Protein AF-A0A4V1V7N9-F1 (afdb_monomer)

Secondary structure (DSSP, 8-state):
---------------S-TTS--S--TTS-HHHHHHHHHHTS--SSHHHHHHHHHHHT--GGGG-SHHHHHHHHHHHHHHHT------

Radius of gyration: 20.1 Å; Cα contacts (8 Å, |Δi|>4): 63; chains: 1; bounding box: 38×32×63 Å

Sequence (87 aa):
MLLHMKADTRNSKLSHASLLWSGMDPNKSALERAFELARTGRYPTVELIRRAISAEGYFQSQIEGRELTRQLKALITASANAPVDDT

pLDDT: mean 72.26, std 16.09, range [42.06, 89.31]

Foldseek 3Di:
DDDDDDDDDDDPDDDDPPPPLPFDDPPDALLNQLLVVLLQLPDQASVVSLVNSVVSVHDCVVCDDPVSRVVSNVSNVCNVPVPPPDD

Mean predicted aligned error: 13.56 Å

Structure (mmCIF, N/CA/C/O backbone):
data_AF-A0A4V1V7N9-F1
#
_entry.id   AF-A0A4V1V7N9-F1
#
loop_
_atom_site.group_PDB
_atom_site.id
_atom_site.type_symbol
_atom_site.label_atom_id
_atom_site.label_alt_id
_atom_site.label_comp_id
_atom_site.label_asym_id
_atom_site.label_entity_id
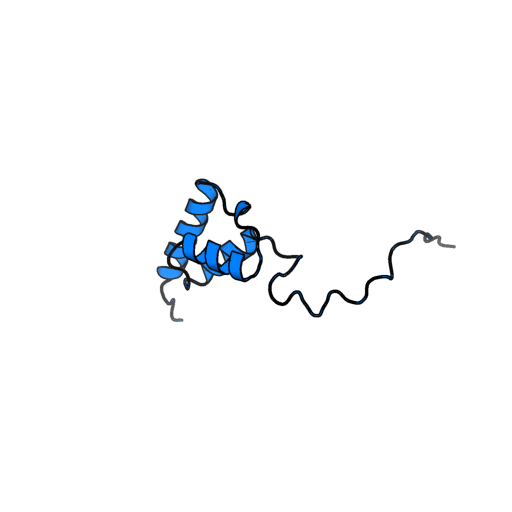_atom_site.label_seq_id
_atom_site.pdbx_PDB_ins_code
_atom_site.C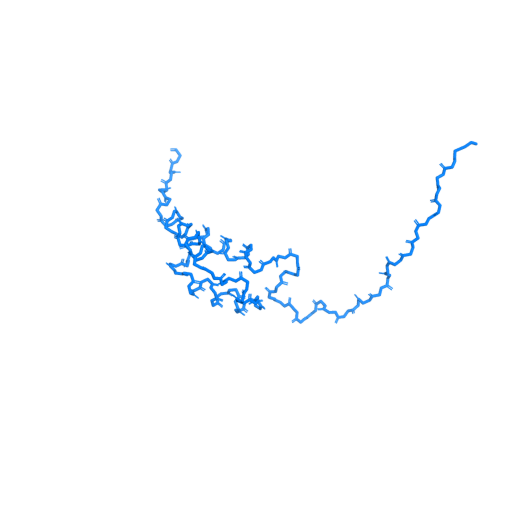artn_x
_atom_site.Cartn_y
_atom_site.Cartn_z
_atom_site.occupancy
_atom_site.B_iso_or_equiv
_atom_site.auth_seq_id
_atom_site.auth_comp_id
_atom_site.auth_asym_id
_atom_site.auth_atom_id
_atom_site.pdbx_PDB_model_num
ATOM 1 N N . MET A 1 1 ? 21.796 -2.329 51.128 1.00 42.97 1 MET A N 1
ATOM 2 C CA . MET A 1 1 ? 22.159 -1.507 49.955 1.00 42.97 1 MET A CA 1
ATOM 3 C C . MET A 1 1 ? 21.288 -1.909 48.781 1.00 42.97 1 MET A C 1
ATOM 5 O O . MET A 1 1 ? 20.908 -3.067 48.701 1.00 42.97 1 MET A O 1
ATOM 9 N N . LEU A 1 2 ? 21.082 -0.941 47.891 1.00 46.50 2 LEU A N 1
ATOM 10 C CA . LEU A 1 2 ? 20.509 -1.023 46.548 1.00 46.50 2 LEU A CA 1
ATOM 11 C C . LEU A 1 2 ? 18.984 -0.856 46.429 1.00 46.50 2 LEU A C 1
ATOM 13 O O . LEU A 1 2 ? 18.192 -1.789 46.500 1.00 46.50 2 LEU A O 1
ATOM 17 N N . LEU A 1 3 ? 18.630 0.414 46.215 1.00 53.34 3 LEU A N 1
ATOM 18 C CA . LEU A 1 3 ? 17.420 0.894 45.562 1.00 53.34 3 LEU A CA 1
ATOM 19 C C . LEU A 1 3 ? 17.141 0.123 44.261 1.00 53.34 3 LEU A C 1
ATOM 21 O O . LEU A 1 3 ? 18.013 0.062 43.396 1.00 53.34 3 LEU A O 1
ATOM 25 N N . HIS A 1 4 ? 15.887 -0.272 44.044 1.00 55.00 4 HIS A N 1
ATOM 26 C CA . HIS A 1 4 ? 15.252 -0.031 42.747 1.00 55.00 4 HIS A CA 1
ATOM 27 C C . HIS A 1 4 ? 13.726 0.084 42.893 1.00 55.00 4 HIS A C 1
ATOM 29 O O . HIS A 1 4 ? 13.004 -0.900 42.999 1.00 55.00 4 HIS A O 1
ATOM 35 N N . MET A 1 5 ? 13.287 1.342 42.983 1.00 47.12 5 MET A N 1
ATOM 36 C CA . MET A 1 5 ? 12.152 1.937 42.271 1.00 47.12 5 MET A CA 1
ATOM 37 C C . MET A 1 5 ? 10.819 1.167 42.239 1.00 47.12 5 MET A C 1
ATOM 39 O O . MET A 1 5 ? 10.605 0.247 41.456 1.00 47.12 5 MET A O 1
ATOM 43 N N . LYS A 1 6 ? 9.863 1.660 43.034 1.00 57.47 6 LYS A N 1
ATOM 44 C CA . LYS A 1 6 ? 8.433 1.544 42.734 1.00 57.47 6 LYS A CA 1
ATOM 45 C C . LYS A 1 6 ? 8.059 2.610 41.710 1.00 57.47 6 LYS A C 1
ATOM 47 O O . LYS A 1 6 ? 8.442 3.757 41.920 1.00 57.47 6 LYS A O 1
ATOM 52 N N . ALA A 1 7 ? 7.324 2.213 40.674 1.00 49.59 7 ALA A N 1
ATOM 53 C CA . ALA A 1 7 ? 6.309 2.985 39.942 1.00 49.59 7 ALA A CA 1
ATOM 54 C C . ALA A 1 7 ? 6.034 2.282 38.600 1.00 49.59 7 ALA A C 1
ATOM 56 O O . ALA A 1 7 ? 6.966 1.802 37.971 1.00 49.59 7 ALA A O 1
ATOM 57 N N . ASP A 1 8 ? 4.839 2.188 38.035 1.00 44.44 8 ASP A N 1
ATOM 58 C CA . ASP A 1 8 ? 3.480 2.484 38.466 1.00 44.44 8 ASP A CA 1
ATOM 59 C C . ASP A 1 8 ? 2.575 1.984 37.324 1.00 44.44 8 ASP A C 1
ATOM 61 O O . ASP A 1 8 ? 2.865 2.222 36.158 1.00 44.44 8 ASP A O 1
ATOM 65 N N . THR A 1 9 ? 1.480 1.322 37.690 1.00 52.78 9 THR A N 1
ATOM 66 C CA . THR A 1 9 ? 0.127 1.550 37.160 1.00 52.78 9 THR A CA 1
ATOM 67 C C . THR A 1 9 ? -0.144 1.451 35.638 1.00 52.78 9 THR A C 1
ATOM 69 O O . THR A 1 9 ? 0.345 2.238 34.834 1.00 52.78 9 THR A O 1
ATOM 72 N N . ARG A 1 10 ? -1.177 0.626 35.342 1.00 48.94 10 ARG A N 1
ATOM 73 C CA . ARG A 1 10 ? -2.094 0.553 34.164 1.00 48.94 10 ARG A CA 1
ATOM 74 C C . ARG A 1 10 ? -1.759 -0.620 33.226 1.00 48.94 10 ARG A C 1
ATOM 76 O O . ARG A 1 10 ? -0.681 -0.666 32.672 1.00 48.94 10 ARG A O 1
ATOM 83 N N . ASN A 1 11 ? -2.620 -1.597 32.943 1.00 49.75 11 ASN A N 1
ATOM 84 C CA . ASN A 1 11 ? -4.059 -1.722 33.146 1.00 49.75 11 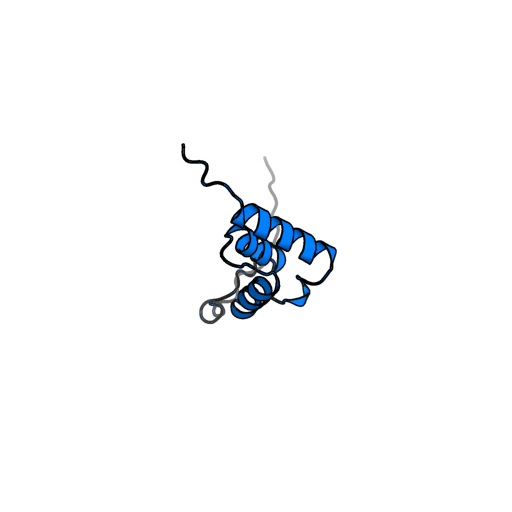ASN A CA 1
ATOM 85 C C . ASN A 1 11 ? -4.469 -3.188 32.885 1.00 49.75 11 ASN A C 1
ATOM 87 O O . ASN A 1 11 ? -4.405 -3.655 31.751 1.00 49.75 11 ASN A O 1
ATOM 91 N N . SER A 1 12 ? -4.942 -3.891 33.914 1.00 56.84 12 SER A N 1
ATOM 92 C CA . SER A 1 12 ? -5.732 -5.116 33.755 1.00 56.84 12 SER A CA 1
ATOM 93 C C . SER A 1 12 ? -7.197 -4.739 33.534 1.00 56.84 12 SER A C 1
ATOM 95 O O . SER A 1 12 ? -7.920 -4.569 34.51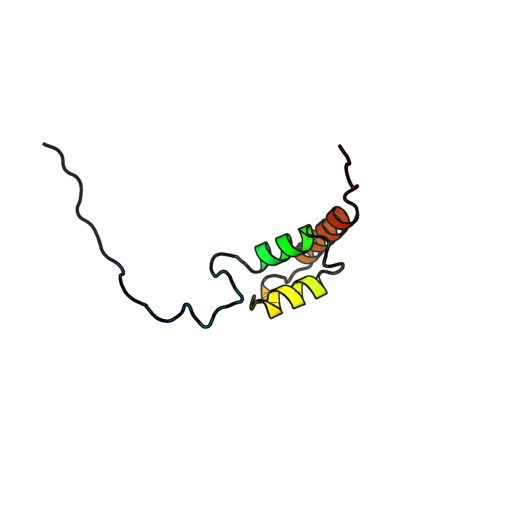4 1.00 56.84 12 SER A O 1
ATOM 97 N N . LYS A 1 13 ? -7.664 -4.602 32.286 1.00 47.72 13 LYS A N 1
ATOM 98 C CA . LYS A 1 13 ? -9.104 -4.684 31.961 1.00 47.72 13 LYS A CA 1
ATOM 99 C C . LYS A 1 13 ? -9.355 -4.717 30.448 1.00 47.72 13 LYS A C 1
ATOM 101 O O . LYS A 1 13 ? -8.772 -3.899 29.746 1.00 47.72 13 LYS A O 1
ATOM 106 N N . LEU A 1 14 ? -10.329 -5.549 30.046 1.00 50.38 14 LEU A N 1
ATOM 107 C CA . LEU A 1 14 ? -10.941 -5.760 28.714 1.00 50.38 14 LEU A CA 1
ATOM 108 C C . LEU A 1 14 ? -10.275 -6.924 27.949 1.00 50.38 14 LEU A C 1
ATOM 110 O O . LEU A 1 14 ? -9.332 -6.725 27.202 1.00 50.38 14 LEU A O 1
ATOM 114 N N . SER A 1 15 ? -10.610 -8.202 28.154 1.00 56.69 15 SER A N 1
ATOM 115 C CA . SER A 1 15 ? -11.941 -8.833 28.192 1.00 56.69 15 SER A CA 1
ATOM 116 C C . SER A 1 15 ? -12.822 -8.402 27.012 1.00 56.69 15 SER A C 1
ATOM 118 O O . SER A 1 15 ? -13.264 -7.261 26.958 1.00 56.69 15 SER A O 1
ATOM 120 N N . HIS A 1 16 ? -13.160 -9.364 26.145 1.00 42.06 16 HIS A N 1
ATOM 121 C CA . HIS A 1 16 ? -14.353 -9.346 25.282 1.00 42.06 16 HIS A CA 1
ATOM 122 C C . HIS A 1 16 ? -14.334 -8.573 23.943 1.00 42.06 16 HIS A C 1
ATOM 124 O O . HIS A 1 16 ? -15.399 -8.304 23.402 1.00 42.06 16 HIS A O 1
ATOM 130 N N . ALA A 1 17 ? -13.174 -8.281 23.346 1.00 51.75 17 ALA A N 1
ATOM 131 C CA . ALA A 1 17 ? -13.110 -7.765 21.961 1.00 51.75 17 ALA A CA 1
ATOM 132 C C . ALA A 1 17 ? -12.527 -8.768 20.940 1.00 51.75 17 ALA A C 1
ATOM 134 O O . ALA A 1 17 ? -12.520 -8.516 19.740 1.00 51.75 17 ALA A O 1
ATOM 135 N N . SER A 1 18 ? -12.061 -9.930 21.400 1.00 47.38 18 SER A N 1
ATOM 136 C CA . SER A 1 18 ? -11.246 -10.865 20.607 1.00 47.38 18 SER A CA 1
ATOM 137 C C . SER A 1 18 ? -12.034 -11.876 19.760 1.00 47.38 18 SER A C 1
ATOM 139 O O . SER A 1 18 ? -11.435 -12.816 19.253 1.00 47.38 18 SER A O 1
ATOM 141 N N . LEU A 1 19 ? -13.355 -11.723 19.610 1.00 50.12 19 LEU A N 1
ATOM 142 C CA . LEU A 1 19 ? -14.201 -12.678 18.866 1.00 50.12 19 LEU A CA 1
ATOM 143 C C . LEU A 1 19 ? -14.981 -12.063 17.691 1.00 50.12 19 LEU A C 1
ATOM 145 O O . LEU A 1 19 ? -15.778 -12.757 17.072 1.00 50.12 19 LEU A O 1
ATOM 149 N N . LEU A 1 20 ? -14.758 -10.786 17.358 1.00 49.75 20 LEU A N 1
ATOM 150 C CA . LEU A 1 20 ? -15.469 -10.106 16.258 1.00 49.75 20 LEU A CA 1
ATOM 151 C C . LEU A 1 20 ? -14.558 -9.345 15.283 1.00 49.75 20 LEU A C 1
ATOM 153 O O . LEU A 1 20 ? -15.047 -8.703 14.361 1.00 49.75 20 LEU A O 1
ATOM 157 N N . TRP A 1 21 ? -13.239 -9.423 15.447 1.00 53.16 21 TRP A N 1
ATOM 158 C CA . TRP A 1 21 ? -12.285 -8.695 14.612 1.00 53.16 21 TRP A CA 1
ATOM 159 C C . TRP A 1 21 ? -11.414 -9.674 13.817 1.00 53.16 21 TRP A C 1
ATOM 161 O O . TRP A 1 21 ? -10.206 -9.767 13.997 1.00 53.16 21 TRP A O 1
ATOM 171 N N . SER A 1 22 ? -12.046 -10.472 12.956 1.00 56.44 22 SER A N 1
ATOM 172 C CA . SER A 1 22 ? -11.372 -11.482 12.123 1.00 56.44 22 SER A CA 1
ATOM 173 C C . SER A 1 22 ? -10.711 -10.918 10.854 1.00 56.44 22 SER A C 1
ATOM 175 O O . SER A 1 22 ? -10.541 -11.661 9.894 1.00 56.44 22 SER A O 1
ATOM 177 N N . GLY A 1 23 ? -10.344 -9.633 10.807 1.00 57.97 23 GLY A N 1
ATOM 178 C CA . GLY A 1 23 ? -9.839 -9.015 9.568 1.00 57.97 23 GLY A CA 1
ATOM 179 C C . GLY A 1 23 ? -8.568 -8.181 9.692 1.00 57.97 23 GLY A C 1
ATOM 180 O O . GLY A 1 23 ? -7.722 -8.231 8.806 1.00 57.97 23 GLY A O 1
ATOM 181 N N . MET A 1 24 ? -8.396 -7.436 10.782 1.00 61.19 24 MET A N 1
ATOM 182 C CA . MET A 1 24 ? -7.347 -6.419 10.859 1.00 61.19 24 MET A CA 1
ATOM 183 C C . MET A 1 24 ? -6.373 -6.714 11.996 1.00 61.19 24 MET A C 1
ATOM 185 O O . MET A 1 24 ? -6.748 -6.849 13.153 1.00 61.19 24 MET A O 1
ATOM 189 N N . ASP A 1 25 ? -5.082 -6.714 11.722 1.00 65.50 25 ASP A N 1
ATOM 190 C CA . ASP A 1 25 ? -4.114 -6.550 12.800 1.00 65.50 25 ASP A CA 1
ATOM 191 C C . ASP A 1 25 ? -4.107 -5.066 13.205 1.00 65.50 25 ASP A C 1
ATOM 193 O O . ASP A 1 25 ? -3.714 -4.239 12.380 1.00 65.50 25 ASP A O 1
ATOM 197 N N . PRO A 1 26 ? -4.493 -4.681 14.443 1.00 63.84 26 PRO A N 1
ATOM 198 C CA . PRO A 1 26 ? -4.428 -3.281 14.884 1.00 63.84 26 PRO A CA 1
ATOM 199 C C . PRO A 1 26 ? -2.985 -2.759 14.966 1.00 63.84 26 PRO A C 1
ATOM 201 O O . PRO A 1 26 ? -2.765 -1.559 15.086 1.00 63.84 26 PRO A O 1
ATOM 204 N N . ASN A 1 27 ? -2.006 -3.666 14.897 1.00 66.75 27 ASN A N 1
ATOM 205 C CA . ASN A 1 27 ? -0.582 -3.357 14.850 1.00 66.75 27 ASN A CA 1
ATOM 206 C C . ASN A 1 27 ? -0.051 -3.147 13.424 1.00 66.75 27 ASN A C 1
ATOM 208 O O . ASN A 1 27 ? 1.092 -2.730 13.280 1.00 66.75 27 ASN A O 1
ATOM 212 N N . LYS A 1 28 ? -0.835 -3.452 12.381 1.00 72.38 28 LYS A N 1
ATOM 213 C CA . LYS A 1 28 ? -0.441 -3.223 10.988 1.00 72.38 28 LYS A CA 1
ATOM 214 C C . LYS A 1 28 ? -1.159 -2.002 10.448 1.00 72.38 28 LYS A C 1
ATOM 216 O O . LYS A 1 28 ? -2.369 -1.863 10.598 1.00 72.38 28 LYS A O 1
ATOM 221 N N . SER A 1 29 ? -0.429 -1.133 9.765 1.00 83.44 29 SER A N 1
ATOM 222 C CA . SER A 1 29 ? -1.043 -0.035 9.024 1.00 83.44 29 SER A CA 1
ATOM 223 C C . SER A 1 29 ? -1.608 -0.525 7.689 1.00 83.44 29 SER A C 1
ATOM 225 O O . SER A 1 29 ? -1.082 -1.453 7.073 1.00 83.44 29 SER A O 1
ATOM 227 N N . ALA A 1 30 ? -2.640 0.156 7.182 1.00 83.62 30 ALA A N 1
ATOM 228 C CA . ALA A 1 30 ? -3.185 -0.095 5.842 1.00 83.62 30 ALA A CA 1
ATOM 229 C C . ALA A 1 30 ? -2.089 -0.058 4.762 1.00 83.62 30 ALA A C 1
ATOM 231 O O . ALA A 1 30 ? -2.109 -0.847 3.820 1.00 83.62 30 ALA A O 1
ATOM 232 N N . LEU A 1 31 ? -1.113 0.837 4.948 1.00 84.31 31 LEU A N 1
ATOM 233 C CA . LEU A 1 31 ? 0.073 0.980 4.114 1.00 84.31 31 LEU A CA 1
ATOM 234 C C . LEU A 1 31 ? 0.896 -0.305 4.081 1.00 84.31 31 LEU A C 1
ATOM 236 O O . LEU A 1 31 ? 1.070 -0.882 3.014 1.00 84.31 31 LEU A O 1
ATOM 240 N N . GLU A 1 32 ? 1.327 -0.797 5.240 1.00 85.00 32 GLU A N 1
ATOM 241 C CA . GLU A 1 32 ? 2.091 -2.042 5.344 1.00 85.00 32 GLU A CA 1
ATOM 242 C C . GLU A 1 32 ? 1.352 -3.203 4.681 1.00 85.00 32 GLU A C 1
ATOM 244 O O . GLU A 1 32 ? 1.943 -3.932 3.886 1.00 85.00 32 GLU A O 1
ATOM 249 N N . ARG A 1 33 ? 0.035 -3.305 4.905 1.00 87.50 33 ARG A N 1
ATOM 250 C CA . ARG A 1 33 ? -0.786 -4.328 4.258 1.00 87.50 33 ARG A CA 1
ATOM 251 C C . ARG A 1 33 ? -0.792 -4.186 2.737 1.00 87.50 33 ARG A C 1
ATOM 253 O O . ARG A 1 33 ? -0.596 -5.169 2.029 1.00 87.50 33 ARG A O 1
ATOM 260 N N . ALA A 1 34 ? -0.948 -2.973 2.214 1.00 87.88 34 ALA A N 1
ATOM 261 C CA . ALA A 1 34 ? -0.906 -2.724 0.777 1.00 87.88 34 ALA A CA 1
ATOM 262 C C . ALA A 1 34 ? 0.450 -3.099 0.154 1.00 87.88 34 ALA A C 1
ATOM 264 O O . ALA A 1 34 ? 0.484 -3.682 -0.931 1.00 87.88 34 ALA A O 1
ATOM 265 N N . PHE A 1 35 ? 1.555 -2.814 0.848 1.00 88.56 35 PHE A N 1
ATOM 266 C CA . PHE A 1 35 ? 2.903 -3.210 0.434 1.00 88.56 35 PHE A CA 1
ATOM 267 C C . PHE A 1 35 ? 3.091 -4.734 0.459 1.00 88.56 35 PHE A C 1
ATOM 269 O O . PHE A 1 35 ? 3.656 -5.287 -0.486 1.00 88.56 35 PHE A O 1
ATOM 276 N N . GLU A 1 36 ? 2.572 -5.429 1.477 1.00 88.31 36 GLU A N 1
ATOM 277 C CA . GLU A 1 36 ? 2.557 -6.898 1.518 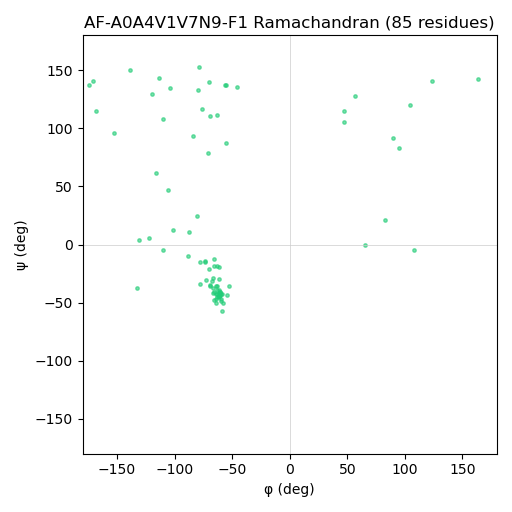1.00 88.31 36 GLU A CA 1
ATOM 278 C C . GLU A 1 36 ? 1.808 -7.470 0.308 1.00 88.31 36 GLU A C 1
ATOM 280 O O . GLU A 1 36 ? 2.353 -8.305 -0.415 1.00 88.31 36 GLU A O 1
ATOM 285 N N . LEU A 1 37 ? 0.590 -6.985 0.040 1.00 87.94 37 LEU A N 1
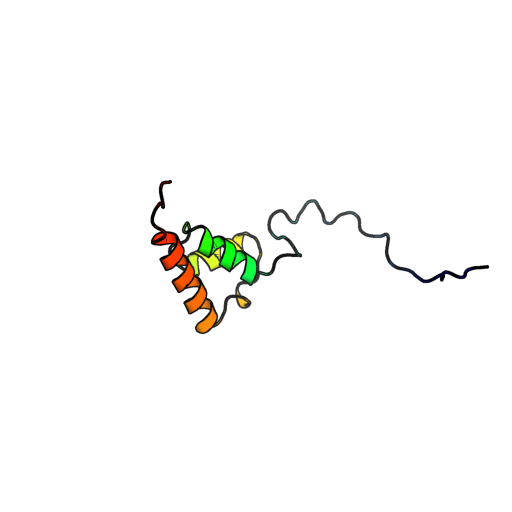ATOM 286 C CA . LEU A 1 37 ? -0.220 -7.449 -1.087 1.00 87.94 37 LEU A CA 1
ATOM 287 C C . LEU A 1 37 ? 0.464 -7.175 -2.433 1.00 87.94 37 LEU A C 1
ATOM 289 O O . LEU A 1 37 ? 0.480 -8.062 -3.288 1.00 87.94 37 LEU A O 1
ATOM 293 N N . ALA A 1 38 ? 1.086 -6.006 -2.610 1.00 89.31 38 ALA A N 1
ATOM 294 C CA . ALA A 1 38 ? 1.862 -5.686 -3.810 1.00 89.31 38 ALA A CA 1
ATOM 295 C C . ALA A 1 38 ? 3.033 -6.658 -4.016 1.00 89.31 38 ALA A C 1
ATOM 297 O O . ALA A 1 38 ? 3.244 -7.135 -5.130 1.00 89.31 38 ALA A O 1
ATOM 298 N N . ARG A 1 39 ? 3.749 -6.999 -2.935 1.00 86.56 39 ARG A N 1
ATOM 299 C CA . ARG A 1 39 ? 4.892 -7.922 -2.963 1.00 86.56 39 ARG A CA 1
ATOM 300 C C . ARG A 1 39 ? 4.497 -9.355 -3.311 1.00 86.56 39 ARG A C 1
ATOM 302 O O . ARG A 1 39 ? 5.295 -10.082 -3.889 1.00 86.56 39 ARG A O 1
ATOM 309 N N . THR A 1 40 ? 3.271 -9.775 -2.990 1.00 85.06 40 THR A N 1
ATOM 310 C CA . THR A 1 40 ? 2.804 -11.114 -3.389 1.00 85.06 40 THR A CA 1
ATOM 311 C C . THR A 1 40 ? 2.668 -11.281 -4.902 1.00 85.06 40 THR A C 1
ATOM 313 O O . THR A 1 40 ? 2.526 -12.409 -5.362 1.00 85.06 40 THR A O 1
ATOM 316 N N . GLY A 1 41 ? 2.607 -10.185 -5.672 1.00 82.75 41 GLY A N 1
ATOM 317 C CA . GLY A 1 41 ? 2.338 -10.227 -7.111 1.00 82.75 41 GLY A CA 1
ATOM 318 C C . GLY A 1 41 ? 0.938 -10.740 -7.487 1.00 82.75 41 GLY A C 1
ATOM 319 O O . GLY A 1 41 ? 0.596 -10.759 -8.664 1.00 82.75 41 GLY A O 1
ATOM 320 N N . ARG A 1 42 ? 0.091 -11.117 -6.512 1.00 82.69 42 ARG A N 1
ATOM 321 C CA . ARG A 1 42 ? -1.274 -11.634 -6.747 1.00 82.69 42 ARG A CA 1
ATOM 322 C C . ARG A 1 42 ? -2.243 -10.564 -7.242 1.00 82.69 42 ARG A C 1
ATOM 324 O O . ARG A 1 42 ? -3.277 -10.889 -7.820 1.00 82.69 42 ARG A O 1
ATOM 331 N N . TYR A 1 43 ? -1.924 -9.298 -6.993 1.00 86.81 43 TYR A N 1
ATOM 332 C CA . TYR A 1 43 ? -2.773 -8.163 -7.319 1.00 86.81 43 TYR A CA 1
ATOM 333 C C . TYR A 1 43 ? -2.143 -7.353 -8.458 1.00 86.81 43 TYR A C 1
ATOM 335 O O . TYR A 1 43 ? -1.161 -6.652 -8.221 1.00 86.81 43 TYR A O 1
ATOM 343 N N . PRO A 1 44 ? -2.695 -7.403 -9.686 1.00 83.00 44 PRO A N 1
ATOM 344 C CA . PRO A 1 44 ? -2.112 -6.727 -10.848 1.00 83.00 44 PRO A CA 1
ATOM 345 C C . PRO A 1 44 ? -2.295 -5.203 -10.829 1.00 83.00 44 PRO A C 1
ATOM 347 O O . PRO A 1 44 ? -1.653 -4.488 -11.599 1.00 83.00 44 PRO A O 1
ATOM 350 N N . THR A 1 45 ? -3.174 -4.678 -9.971 1.00 87.19 45 THR A N 1
ATOM 351 C CA . THR A 1 45 ? -3.459 -3.243 -9.875 1.00 87.19 45 THR A CA 1
ATOM 352 C C . THR A 1 45 ? -3.596 -2.783 -8.427 1.00 87.19 45 THR A C 1
ATOM 354 O O . THR A 1 45 ? -4.063 -3.514 -7.552 1.00 87.19 45 THR A O 1
ATOM 357 N N . VAL A 1 46 ? -3.240 -1.517 -8.182 1.00 86.50 46 VAL A N 1
ATOM 358 C CA . VAL A 1 46 ? -3.371 -0.865 -6.866 1.00 86.50 46 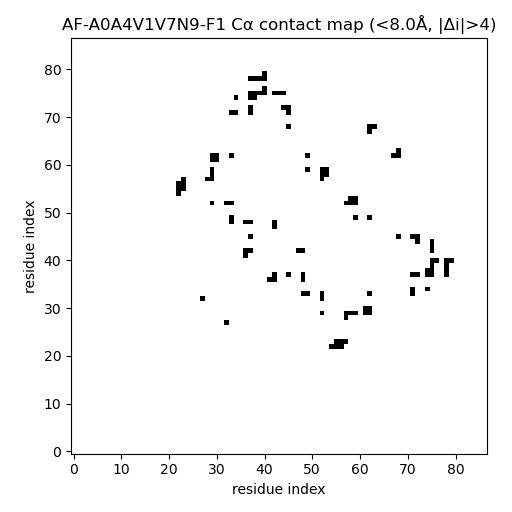VAL A CA 1
ATOM 359 C C . VAL A 1 46 ? -4.833 -0.810 -6.403 1.00 86.50 46 VAL A C 1
ATOM 361 O O . VAL A 1 46 ? -5.111 -0.873 -5.211 1.00 86.50 46 VAL A O 1
ATOM 364 N N . GLU A 1 47 ? -5.790 -0.748 -7.330 1.00 87.94 47 GLU A N 1
ATOM 365 C CA . GLU A 1 47 ? -7.218 -0.758 -7.001 1.00 87.94 47 GLU A CA 1
ATOM 366 C C . GLU A 1 47 ? -7.674 -2.091 -6.392 1.00 87.94 47 GLU A C 1
ATOM 368 O O . GLU A 1 47 ? -8.452 -2.103 -5.438 1.00 87.94 47 GLU A O 1
ATOM 373 N N . LEU A 1 48 ? -7.140 -3.218 -6.875 1.00 88.19 48 LEU A N 1
ATOM 374 C CA . LEU A 1 48 ? -7.422 -4.522 -6.278 1.00 88.19 48 LEU A CA 1
ATOM 375 C C . LEU A 1 48 ? -6.784 -4.659 -4.894 1.00 88.19 48 LEU A C 1
ATOM 377 O O . LEU A 1 48 ? -7.412 -5.212 -3.995 1.00 88.19 48 LEU A O 1
ATOM 381 N N . ILE A 1 49 ? -5.591 -4.087 -4.699 1.00 88.62 49 ILE A N 1
ATOM 382 C CA . ILE A 1 49 ? -4.967 -3.982 -3.373 1.00 88.62 49 ILE A CA 1
ATOM 383 C C . ILE A 1 49 ? -5.869 -3.182 -2.428 1.00 88.62 49 ILE A C 1
ATOM 385 O O . ILE A 1 49 ? -6.151 -3.643 -1.328 1.00 88.62 49 ILE A O 1
ATOM 389 N N . ARG A 1 50 ? -6.387 -2.025 -2.865 1.00 87.88 50 ARG A N 1
ATOM 390 C CA . ARG A 1 50 ? -7.325 -1.204 -2.078 1.00 87.88 50 ARG A CA 1
ATOM 391 C C . ARG A 1 50 ? -8.595 -1.967 -1.708 1.00 87.88 50 ARG A C 1
ATOM 393 O O . ARG A 1 50 ? -9.044 -1.891 -0.570 1.00 87.88 50 ARG A O 1
ATOM 400 N N . ARG A 1 51 ? -9.163 -2.730 -2.643 1.00 88.44 51 ARG A N 1
ATOM 401 C CA . ARG A 1 51 ? -10.325 -3.584 -2.360 1.00 88.44 51 ARG A CA 1
ATOM 402 C C . ARG A 1 51 ? -10.006 -4.674 -1.341 1.00 88.44 51 ARG A C 1
ATOM 404 O O . ARG A 1 51 ? -10.813 -4.893 -0.446 1.00 88.44 51 ARG A O 1
ATOM 411 N N . ALA A 1 52 ? -8.850 -5.322 -1.457 1.00 88.25 52 ALA A N 1
ATOM 412 C CA . ALA A 1 52 ? -8.427 -6.373 -0.539 1.00 88.25 52 ALA A CA 1
ATOM 413 C C . ALA A 1 52 ? -8.216 -5.838 0.882 1.00 88.25 52 ALA A C 1
ATOM 415 O O . ALA A 1 52 ? -8.833 -6.349 1.811 1.00 88.25 52 ALA A O 1
ATOM 416 N N . ILE A 1 53 ? -7.462 -4.747 1.048 1.00 86.94 53 ILE A N 1
ATOM 417 C CA . ILE A 1 53 ? -7.274 -4.141 2.373 1.00 86.94 53 ILE A CA 1
ATOM 418 C C . ILE A 1 53 ? -8.606 -3.636 2.953 1.00 86.94 53 ILE A C 1
ATOM 420 O O . ILE A 1 53 ? -8.832 -3.769 4.148 1.00 86.94 53 ILE A O 1
ATOM 424 N N . SER A 1 54 ? -9.525 -3.103 2.134 1.00 85.00 54 SER A N 1
ATOM 425 C CA . SER A 1 54 ? -10.852 -2.686 2.612 1.00 85.00 54 SER A CA 1
ATOM 426 C C . SER A 1 54 ? -11.731 -3.868 3.017 1.00 85.00 54 SER A C 1
ATOM 428 O O . SER A 1 54 ? -12.471 -3.748 3.987 1.00 85.00 54 SER A O 1
ATOM 430 N N . ALA A 1 55 ? -11.630 -5.009 2.330 1.00 85.38 55 ALA A N 1
ATOM 431 C CA . ALA A 1 55 ? -12.295 -6.247 2.737 1.00 85.38 55 ALA A CA 1
ATOM 432 C C . ALA A 1 55 ? -11.717 -6.810 4.048 1.00 85.38 55 ALA A C 1
ATOM 434 O O . ALA A 1 55 ? -12.452 -7.391 4.839 1.00 85.38 55 ALA A O 1
ATOM 435 N N . GLU A 1 56 ? -10.424 -6.589 4.300 1.00 80.75 56 GLU A N 1
ATOM 436 C CA . GLU A 1 56 ? -9.772 -6.892 5.581 1.00 80.75 56 GLU A CA 1
ATOM 437 C C . GLU A 1 56 ? -10.156 -5.887 6.691 1.00 80.75 56 GLU A C 1
ATOM 439 O O . GLU A 1 56 ? -9.980 -6.178 7.870 1.00 80.75 56 GLU A O 1
ATOM 444 N N . GLY A 1 57 ? -10.744 -4.738 6.334 1.00 80.19 57 GLY A N 1
ATOM 445 C CA . GLY A 1 57 ? -11.228 -3.700 7.253 1.00 80.19 57 GLY A CA 1
ATOM 446 C C . GLY A 1 57 ? -10.388 -2.418 7.266 1.00 80.19 57 GLY A C 1
ATOM 447 O O . GLY A 1 57 ? -10.757 -1.443 7.920 1.00 80.19 57 GLY A O 1
ATOM 448 N N . TYR A 1 58 ? -9.268 -2.378 6.539 1.00 82.81 58 TYR A N 1
ATOM 449 C CA . TYR A 1 58 ? -8.353 -1.240 6.524 1.00 82.81 58 TYR A CA 1
ATOM 450 C C . TYR A 1 58 ? -8.932 -0.012 5.815 1.00 82.81 58 TYR A C 1
ATOM 452 O O . TYR A 1 58 ? -9.519 -0.084 4.730 1.00 82.81 58 TYR A O 1
ATOM 460 N N . PHE A 1 59 ? -8.672 1.159 6.402 1.00 79.00 59 PHE A N 1
ATOM 461 C CA . PHE A 1 59 ? -9.042 2.445 5.822 1.00 79.00 59 PHE A CA 1
ATOM 462 C C . PHE A 1 59 ? -8.208 2.751 4.578 1.00 79.00 59 PHE A C 1
ATOM 464 O O . PHE A 1 59 ? -7.024 3.082 4.652 1.00 79.00 59 PHE A O 1
ATOM 471 N N . GLN A 1 60 ? -8.869 2.718 3.422 1.00 78.94 60 GLN A N 1
ATOM 472 C CA . GLN A 1 60 ? -8.261 3.032 2.130 1.00 78.94 60 GLN A CA 1
ATOM 473 C C . GLN A 1 60 ? -7.723 4.465 2.016 1.00 78.94 60 GLN A C 1
ATOM 475 O O . GLN A 1 60 ? -6.869 4.693 1.167 1.00 78.94 60 GLN A O 1
ATOM 480 N N . SER A 1 61 ? -8.156 5.406 2.869 1.00 76.12 61 SER A N 1
ATOM 481 C CA . SER A 1 61 ? -7.648 6.787 2.837 1.00 76.12 61 SER A CA 1
ATOM 482 C C . SER A 1 61 ? -6.156 6.914 3.147 1.00 76.12 61 SER A C 1
ATOM 484 O O . SER A 1 61 ? -5.520 7.900 2.800 1.00 76.12 61 SER A O 1
ATOM 486 N N . GLN A 1 62 ? -5.567 5.894 3.772 1.00 73.12 62 GLN A N 1
ATOM 487 C CA . GLN A 1 62 ? -4.122 5.812 3.992 1.00 73.12 62 GLN A CA 1
ATOM 488 C C . GLN A 1 62 ? -3.354 5.372 2.728 1.00 73.12 62 GLN A C 1
ATOM 490 O O . GLN A 1 62 ? -2.139 5.530 2.657 1.00 73.12 62 GLN A O 1
ATOM 495 N N . ILE A 1 63 ? -4.054 4.830 1.723 1.00 75.62 63 ILE A N 1
ATOM 496 C CA . ILE A 1 63 ? -3.528 4.460 0.397 1.00 75.62 63 ILE A CA 1
ATOM 497 C C . ILE A 1 63 ? -4.003 5.487 -0.635 1.00 75.62 63 ILE A C 1
ATOM 499 O O . ILE A 1 63 ? -4.509 5.158 -1.710 1.00 75.62 63 ILE A O 1
ATOM 503 N N . GLU A 1 64 ? -3.875 6.762 -0.291 1.00 75.12 64 GLU A N 1
ATOM 504 C CA . GLU A 1 64 ? -4.162 7.872 -1.191 1.00 75.12 64 GLU A CA 1
ATOM 505 C C . GLU A 1 64 ? -2.866 8.622 -1.500 1.00 75.12 64 GLU A C 1
ATOM 507 O O . GLU A 1 64 ? -1.966 8.733 -0.670 1.00 75.12 64 GLU A O 1
ATOM 512 N N . GLY A 1 65 ? -2.740 9.097 -2.740 1.00 81.31 65 GLY A N 1
ATOM 513 C CA . GLY A 1 65 ? -1.569 9.840 -3.196 1.00 81.31 65 GLY A CA 1
ATOM 514 C C . GLY A 1 65 ? -0.885 9.232 -4.418 1.00 81.31 65 GLY A C 1
ATOM 515 O O . GLY A 1 65 ? -0.732 8.015 -4.571 1.00 81.31 65 GLY A O 1
ATOM 516 N N . ARG A 1 66 ? -0.445 10.124 -5.311 1.00 81.94 66 ARG A N 1
ATOM 517 C CA . ARG A 1 66 ? 0.208 9.774 -6.580 1.00 81.94 66 ARG A CA 1
ATOM 518 C C . ARG A 1 66 ? 1.534 9.039 -6.362 1.00 81.94 66 ARG A C 1
ATOM 520 O O . ARG A 1 66 ? 1.823 8.084 -7.076 1.00 81.94 66 ARG A O 1
ATOM 527 N N . GLU A 1 67 ? 2.302 9.461 -5.362 1.00 84.56 67 GLU A N 1
ATOM 528 C CA . GLU A 1 67 ? 3.589 8.863 -4.979 1.00 84.56 67 GLU A CA 1
ATOM 529 C C . GLU A 1 67 ? 3.417 7.434 -4.444 1.00 84.56 67 GLU A C 1
ATOM 531 O O . GLU A 1 67 ? 4.090 6.511 -4.898 1.00 84.56 67 GLU A O 1
ATOM 536 N N . LEU A 1 68 ? 2.462 7.232 -3.533 1.00 84.25 68 LEU A N 1
ATOM 537 C CA . LEU A 1 68 ? 2.148 5.937 -2.919 1.00 84.25 68 LEU A CA 1
ATOM 538 C C . LEU A 1 68 ? 1.654 4.928 -3.962 1.00 84.25 68 LEU A C 1
ATOM 540 O O . LEU A 1 68 ? 2.145 3.804 -4.054 1.00 84.25 68 LEU A O 1
ATOM 544 N N . THR A 1 69 ? 0.749 5.377 -4.834 1.00 86.38 69 THR A N 1
ATOM 545 C CA . THR A 1 69 ? 0.250 4.581 -5.963 1.00 86.38 69 THR A CA 1
ATOM 546 C C . THR A 1 69 ? 1.381 4.189 -6.915 1.00 86.38 69 THR A C 1
ATOM 548 O O . THR A 1 69 ? 1.427 3.056 -7.395 1.00 86.38 69 THR A O 1
ATOM 551 N N . ARG A 1 70 ? 2.320 5.106 -7.185 1.00 87.75 70 ARG A N 1
ATOM 552 C CA . ARG A 1 70 ? 3.483 4.838 -8.038 1.00 87.75 70 ARG A CA 1
ATOM 553 C C . ARG A 1 70 ? 4.401 3.780 -7.423 1.00 87.75 70 ARG A C 1
ATOM 555 O O . ARG A 1 70 ? 4.834 2.891 -8.151 1.00 87.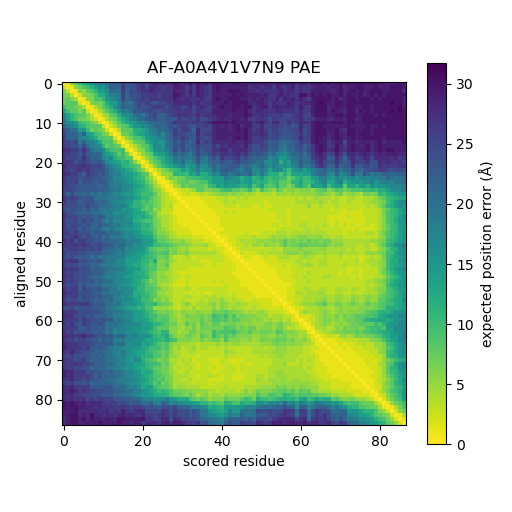75 70 ARG A O 1
ATOM 562 N N . GLN A 1 71 ? 4.660 3.848 -6.117 1.00 88.88 71 GLN 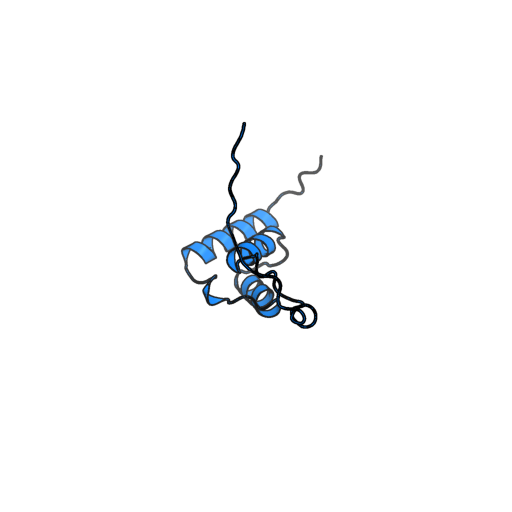A N 1
ATOM 563 C CA . GLN A 1 71 ? 5.482 2.865 -5.401 1.00 88.88 71 GLN A CA 1
ATOM 564 C C . GLN A 1 71 ? 4.840 1.475 -5.403 1.00 88.88 71 GLN A C 1
ATOM 566 O O . GLN A 1 71 ? 5.497 0.501 -5.764 1.00 88.88 71 GLN A O 1
ATOM 571 N N . LEU A 1 72 ? 3.542 1.387 -5.094 1.00 87.94 72 LEU A N 1
ATOM 572 C CA . LEU A 1 72 ? 2.806 0.122 -5.147 1.00 87.94 72 LEU A CA 1
ATOM 573 C C . LEU A 1 72 ? 2.810 -0.463 -6.560 1.00 87.94 72 LEU A C 1
ATOM 575 O O . LEU A 1 72 ? 3.077 -1.646 -6.732 1.00 87.94 72 LEU A O 1
ATOM 579 N N . LYS A 1 73 ? 2.588 0.364 -7.588 1.00 88.06 73 LYS A N 1
ATOM 580 C CA . LYS A 1 73 ? 2.646 -0.084 -8.984 1.00 88.06 73 LYS A CA 1
ATOM 581 C C . LYS A 1 73 ? 4.034 -0.604 -9.363 1.00 88.06 73 LYS A C 1
ATOM 583 O O . LYS A 1 73 ? 4.125 -1.654 -9.986 1.00 88.06 73 LYS A O 1
ATOM 588 N N . ALA A 1 74 ? 5.096 0.099 -8.969 1.00 88.00 74 ALA A N 1
ATOM 589 C CA . ALA A 1 74 ? 6.467 -0.341 -9.211 1.00 88.00 74 ALA A CA 1
ATOM 590 C C . ALA A 1 74 ? 6.757 -1.691 -8.536 1.00 88.00 74 ALA A C 1
ATOM 592 O O . ALA A 1 74 ? 7.358 -2.559 -9.158 1.00 88.00 74 ALA A O 1
ATOM 593 N N . LEU A 1 75 ? 6.271 -1.896 -7.308 1.00 87.88 75 LEU A N 1
ATOM 594 C CA . LEU A 1 75 ? 6.385 -3.166 -6.589 1.00 87.88 75 LEU A CA 1
ATOM 595 C C . LEU A 1 75 ? 5.590 -4.299 -7.229 1.00 87.88 75 LEU A C 1
ATOM 597 O O . LEU A 1 75 ? 6.111 -5.404 -7.324 1.00 87.88 75 LEU A O 1
ATOM 601 N N . ILE A 1 76 ? 4.363 -4.037 -7.687 1.00 88.31 76 ILE A N 1
ATOM 602 C CA . ILE A 1 76 ? 3.560 -5.026 -8.418 1.00 88.31 76 ILE A CA 1
ATOM 603 C C . ILE A 1 76 ? 4.310 -5.452 -9.679 1.00 88.31 76 ILE A C 1
ATOM 605 O O . ILE A 1 76 ? 4.471 -6.643 -9.915 1.00 88.31 76 ILE A O 1
ATOM 609 N N . THR A 1 77 ? 4.816 -4.494 -10.464 1.00 85.94 77 THR A N 1
ATOM 610 C CA . THR A 1 77 ? 5.612 -4.791 -11.661 1.00 85.94 77 THR A CA 1
ATOM 611 C C . THR A 1 77 ? 6.884 -5.559 -11.312 1.00 85.94 77 THR A C 1
ATOM 613 O O . THR A 1 77 ? 7.185 -6.542 -11.976 1.00 85.94 77 THR A O 1
ATOM 616 N N . ALA A 1 78 ? 7.606 -5.159 -10.264 1.00 85.00 78 ALA A N 1
ATOM 617 C CA . ALA A 1 78 ? 8.815 -5.849 -9.823 1.00 85.00 78 ALA A CA 1
ATOM 618 C C . ALA A 1 78 ? 8.530 -7.275 -9.332 1.00 85.00 78 ALA A C 1
ATOM 620 O O . ALA A 1 78 ? 9.325 -8.168 -9.586 1.00 85.00 78 ALA A O 1
ATOM 621 N N . SER A 1 79 ? 7.393 -7.501 -8.673 1.00 83.56 79 SER A N 1
ATOM 622 C CA . SER A 1 79 ? 6.995 -8.822 -8.169 1.00 83.56 79 SER A CA 1
ATOM 623 C C . SER A 1 79 ? 6.446 -9.711 -9.286 1.00 83.56 79 SER A C 1
ATOM 625 O O . SER A 1 79 ? 6.678 -10.912 -9.282 1.00 83.56 79 SER A O 1
ATOM 627 N N . ALA A 1 80 ? 5.757 -9.128 -10.270 1.00 76.38 80 ALA A N 1
ATOM 628 C CA . ALA A 1 80 ? 5.282 -9.830 -11.462 1.00 76.38 80 ALA A CA 1
ATOM 629 C C . ALA A 1 80 ? 6.419 -10.173 -12.439 1.00 76.38 80 ALA A C 1
ATOM 631 O O . ALA A 1 80 ? 6.336 -11.168 -13.149 1.00 76.38 80 ALA A O 1
ATOM 632 N N . ASN A 1 81 ? 7.468 -9.348 -12.475 1.00 69.75 81 ASN A N 1
ATOM 633 C CA . ASN A 1 81 ? 8.665 -9.544 -13.289 1.00 69.75 81 ASN A CA 1
ATOM 634 C C . ASN A 1 81 ? 9.836 -10.100 -12.468 1.00 69.75 81 ASN A C 1
ATOM 636 O O . ASN A 1 81 ? 10.969 -10.054 -12.941 1.00 69.75 81 ASN A O 1
ATOM 640 N N . ALA A 1 82 ? 9.609 -10.579 -11.242 1.00 59.06 82 ALA A N 1
ATOM 641 C CA . ALA A 1 82 ? 10.636 -11.332 -10.544 1.00 59.06 82 ALA A CA 1
ATOM 642 C C . ALA A 1 82 ? 10.877 -12.587 -11.395 1.00 59.06 82 ALA A C 1
ATOM 644 O O . ALA A 1 82 ? 9.950 -13.396 -11.523 1.00 59.06 82 ALA A O 1
ATOM 645 N N . PRO A 1 83 ? 12.049 -12.736 -12.046 1.00 51.69 83 PRO A N 1
ATOM 646 C CA . PRO A 1 83 ? 12.374 -14.016 -12.635 1.00 51.69 83 PRO A CA 1
ATOM 647 C C . PRO A 1 83 ? 12.281 -15.025 -11.495 1.00 51.69 83 PRO A C 1
ATOM 649 O O . PRO A 1 83 ? 12.692 -14.744 -10.366 1.00 51.69 83 PRO A O 1
ATOM 652 N N . VAL A 1 84 ? 11.679 -16.171 -11.780 1.00 59.91 84 VAL A N 1
ATOM 653 C CA . VAL A 1 84 ? 11.971 -17.385 -11.032 1.00 59.91 84 VAL A CA 1
ATOM 654 C C . VAL A 1 84 ? 13.484 -17.571 -11.137 1.00 59.91 84 VAL A C 1
ATOM 656 O O . VAL A 1 84 ? 13.982 -18.129 -12.107 1.00 59.91 84 VAL A O 1
ATOM 659 N N . ASP A 1 85 ? 14.225 -16.960 -10.216 1.00 52.44 85 ASP A N 1
ATOM 660 C CA . ASP A 1 85 ? 15.635 -17.237 -9.994 1.00 52.44 85 ASP A CA 1
ATOM 661 C C . ASP A 1 85 ? 15.643 -18.628 -9.357 1.00 52.44 85 ASP A C 1
ATOM 663 O O . ASP A 1 85 ? 15.570 -18.807 -8.140 1.00 52.44 85 ASP A O 1
ATOM 667 N N . ASP A 1 86 ? 15.480 -19.604 -10.250 1.00 49.62 86 ASP A N 1
ATOM 668 C CA . ASP A 1 86 ? 15.818 -20.998 -10.055 1.00 49.62 86 ASP A CA 1
ATOM 669 C C . ASP A 1 86 ? 17.298 -21.043 -9.663 1.00 49.62 86 ASP A C 1
ATOM 671 O O . ASP A 1 86 ? 18.115 -20.281 -10.179 1.00 49.62 86 ASP A O 1
ATOM 675 N N . THR A 1 87 ? 17.566 -21.887 -8.676 1.00 45.62 87 THR A N 1
ATOM 676 C CA . THR A 1 87 ? 18.831 -22.093 -7.959 1.00 45.62 87 THR A CA 1
ATOM 677 C C . THR A 1 87 ? 20.085 -22.148 -8.834 1.00 45.62 87 THR A C 1
ATOM 679 O O . THR A 1 87 ? 20.039 -22.750 -9.927 1.00 45.62 87 THR A O 1
#

Solvent-accessible surface area (backbone atoms only — not comparable to full-atom values): 5584 Å² total; per-residue (Å²): 138,83,89,80,81,90,84,78,90,87,79,97,78,81,84,90,67,89,88,79,63,93,52,59,60,93,87,55,50,50,51,59,52,42,52,53,46,19,57,66,33,81,34,93,43,67,67,54,37,45,51,50,42,42,73,29,64,34,62,54,78,65,76,59,56,74,67,58,53,48,52,44,46,51,38,19,52,50,38,65,64,50,70,85,78,70,132